Protein AF-A0A9P3PGM2-F1 (afdb_monomer)

pLDDT: mean 72.35, std 16.25, range [32.88, 96.12]

Mean predicted aligned error: 12.14 Å

Solvent-accessible surface area (backbone atoms only — not comparable to full-atom values): 9661 Å² total; per-residue (Å²): 102,61,72,79,80,74,36,44,51,80,54,72,91,72,54,55,79,85,73,51,61,44,44,87,45,57,44,96,51,100,52,88,95,37,58,60,69,68,78,51,103,48,99,81,37,55,33,68,59,51,50,53,47,50,56,52,45,49,72,77,42,71,88,60,56,55,54,59,58,42,101,83,73,41,72,54,28,49,65,54,52,53,61,58,44,55,75,80,40,58,90,85,57,46,74,66,51,52,53,38,50,54,50,40,53,38,45,74,71,65,49,54,69,70,58,50,32,60,74,65,52,41,91,55,78,72,61,50,68,55,35,61,78,39,61,69,51,44,48,49,66,73,60,59,73,68,77,78,68,74,85,81,82,79,132

Nearest PDB structures (foldseek):
  6fal-assembly1_B  TM=3.314E-01  e=1.742E+00  Escherichia coli
  6fal-assembly1_A  TM=3.267E-01  e=5.595E+00  Escherichia coli

Organism: Lyophyllum shimeji (NCBI:txid47721)

Foldseek 3Di:
DDPQQQFAAPDPVPGDPVSADFPVLADADDDPSHPHQDQDPDPVRCVVVLVVLQVVCCVVPVPDGGSAADPVRDRGGLCNVLVVVVVPDPPVDHVVNVLLVQLCVCLVVVNAQVRSCVVSVPPDSPSVVSNVVPVVSVCCRVPVVPPPDDPPDDD

Sequence (155 aa):
MRLGELTWPDNPALQDDSKTTKVRSVVVSEGRNRIIVRAMDHPSNPYPHFVSYLTSRNKHFPLSRELWLTSRGRVPTRSFFIRRLRRFFDVSIAGQSMRAGGATFLAEAGAPPPLIQASGRWASETFHIYIRKHPVLMQALLFGGDADQEPHYHH

InterPro domains:
  IPR011010 DNA breaking-rejoining enzyme, catalytic core [SSF56349] (17-134)
  IPR013762 Integrase-like, catalytic domain superfamily [G3DSA:1.10.443.10] (2-134)

Structure (mmCIF, N/CA/C/O backbone):
data_AF-A0A9P3PGM2-F1
#
_entry.id   AF-A0A9P3PGM2-F1
#
loop_
_atom_site.group_PDB
_atom_site.id
_atom_site.type_symbol
_atom_site.label_atom_id
_atom_site.label_alt_id
_atom_site.label_comp_id
_atom_site.label_asym_id
_atom_site.label_entity_id
_atom_site.label_seq_id
_atom_site.pdbx_PDB_ins_code
_atom_site.Cartn_x
_atom_site.Cartn_y
_atom_site.Cartn_z
_atom_site.occupancy
_atom_site.B_iso_or_equiv
_atom_site.auth_seq_id
_atom_site.auth_comp_id
_atom_site.auth_asym_id
_atom_site.auth_atom_id
_atom_site.pdbx_PDB_model_num
ATOM 1 N N . MET A 1 1 ? 2.882 9.888 -9.673 1.00 35.38 1 MET A N 1
ATOM 2 C CA . MET A 1 1 ? 2.119 10.028 -8.415 1.00 35.38 1 MET A CA 1
ATOM 3 C C . MET A 1 1 ? 2.977 9.523 -7.260 1.00 35.38 1 MET A C 1
ATOM 5 O O . MET A 1 1 ? 3.501 8.414 -7.345 1.00 35.38 1 MET A O 1
ATOM 9 N N . ARG A 1 2 ? 3.248 10.359 -6.253 1.00 32.88 2 ARG A N 1
ATOM 10 C CA . ARG A 1 2 ? 4.277 10.107 -5.223 1.00 32.88 2 ARG A CA 1
ATOM 11 C C . ARG A 1 2 ? 3.655 9.380 -4.028 1.00 32.88 2 ARG A C 1
ATOM 13 O O . ARG A 1 2 ? 2.533 9.666 -3.647 1.00 32.88 2 ARG A O 1
ATOM 20 N N . LEU A 1 3 ? 4.383 8.456 -3.394 1.00 38.16 3 LEU A N 1
ATOM 21 C CA . LEU A 1 3 ? 3.893 7.714 -2.216 1.00 38.16 3 LEU A CA 1
ATOM 22 C C . LEU A 1 3 ? 3.435 8.627 -1.055 1.00 38.16 3 LEU A C 1
ATOM 24 O O . LEU A 1 3 ? 2.607 8.219 -0.252 1.00 38.16 3 LEU A O 1
ATOM 28 N N . GLY A 1 4 ? 3.933 9.868 -0.999 1.00 37.81 4 GLY A N 1
ATOM 29 C CA . GLY A 1 4 ? 3.485 10.876 -0.035 1.00 37.81 4 GLY A CA 1
ATOM 30 C C . GLY A 1 4 ? 2.041 11.358 -0.228 1.00 37.81 4 GLY A C 1
ATOM 31 O O . GLY A 1 4 ? 1.484 11.916 0.705 1.00 37.81 4 GLY A O 1
ATOM 32 N N . GLU A 1 5 ? 1.423 11.114 -1.387 1.00 42.69 5 GLU A N 1
ATOM 33 C CA . GLU A 1 5 ? 0.054 11.559 -1.702 1.00 42.69 5 GLU A CA 1
ATOM 34 C C . GLU A 1 5 ? -1.023 10.548 -1.268 1.00 42.69 5 GLU A C 1
ATOM 36 O O . GLU A 1 5 ? -2.207 10.862 -1.328 1.00 42.69 5 GLU A O 1
ATOM 41 N N . LEU A 1 6 ? -0.634 9.348 -0.807 1.00 48.19 6 LEU A N 1
ATOM 42 C CA . LEU A 1 6 ? -1.567 8.289 -0.379 1.00 48.19 6 LEU A CA 1
ATOM 43 C C . LEU A 1 6 ? -1.363 7.815 1.070 1.00 48.19 6 LEU A C 1
ATOM 45 O O . LEU A 1 6 ? -2.107 6.965 1.555 1.00 48.19 6 LEU A O 1
ATOM 49 N N . THR A 1 7 ? -0.342 8.325 1.761 1.00 60.62 7 THR A N 1
ATOM 50 C CA . THR A 1 7 ? -0.085 8.016 3.173 1.00 60.62 7 THR A CA 1
ATOM 51 C C . THR A 1 7 ? -0.672 9.098 4.060 1.00 60.62 7 THR A C 1
ATOM 53 O O . THR A 1 7 ? -0.419 10.276 3.816 1.00 60.62 7 THR A O 1
ATOM 56 N N . TRP A 1 8 ? -1.390 8.697 5.111 1.00 74.75 8 TRP A N 1
ATOM 57 C CA . TRP A 1 8 ? -1.925 9.609 6.122 1.00 74.75 8 TRP A CA 1
ATOM 58 C C . TRP A 1 8 ? -0.811 10.552 6.618 1.00 74.75 8 TRP A C 1
ATOM 60 O O . TRP A 1 8 ? 0.230 10.054 7.077 1.00 74.75 8 TRP A O 1
ATOM 70 N N . PRO A 1 9 ? -0.954 11.882 6.464 1.00 79.38 9 PRO A N 1
ATOM 71 C CA . PRO A 1 9 ? 0.095 12.822 6.839 1.00 79.38 9 PRO A CA 1
ATOM 72 C C . PRO A 1 9 ? 0.444 12.719 8.322 1.00 79.38 9 PRO A C 1
ATOM 74 O O . PRO A 1 9 ? -0.433 12.527 9.162 1.00 79.38 9 PRO A O 1
ATOM 77 N N . ASP A 1 10 ? 1.726 12.875 8.659 1.00 82.00 10 ASP A N 1
ATOM 78 C CA . ASP A 1 10 ? 2.149 12.902 10.065 1.00 82.00 10 ASP A CA 1
ATOM 79 C C . ASP A 1 10 ? 1.632 14.158 10.788 1.00 82.00 10 ASP A C 1
ATOM 81 O O . ASP A 1 10 ? 1.336 14.093 11.977 1.00 82.00 10 ASP A O 1
ATOM 85 N N . ASN A 1 11 ? 1.474 15.277 10.067 1.00 82.62 11 ASN A N 1
ATOM 86 C CA . ASN A 1 11 ? 0.861 16.498 10.587 1.00 82.62 11 ASN A CA 1
ATOM 87 C C . ASN A 1 11 ? -0.679 16.374 10.579 1.00 82.62 11 ASN A C 1
ATOM 89 O O . ASN A 1 11 ? -1.254 16.301 9.487 1.00 82.62 11 ASN A O 1
ATOM 93 N N . PRO A 1 12 ? -1.356 16.412 11.746 1.00 81.81 12 PRO A N 1
ATOM 94 C CA . PRO A 1 12 ? -2.814 16.325 11.830 1.00 81.81 12 PRO A CA 1
ATOM 95 C C . PRO A 1 12 ? -3.565 17.410 11.054 1.00 81.81 12 PRO A C 1
ATOM 97 O O . PRO A 1 12 ? -4.641 17.137 10.539 1.00 81.81 12 PRO A O 1
ATOM 100 N N . ALA A 1 13 ? -2.992 18.606 10.893 1.00 82.25 13 ALA A N 1
ATOM 101 C CA . ALA A 1 13 ? -3.638 19.705 10.168 1.00 82.25 13 ALA A CA 1
ATOM 102 C C . ALA A 1 13 ? -3.808 19.436 8.659 1.00 82.25 13 ALA A C 1
ATOM 104 O O . ALA A 1 13 ? -4.583 20.113 7.993 1.00 82.25 13 ALA A O 1
ATOM 105 N N . LEU A 1 14 ? -3.075 18.461 8.111 1.00 81.00 14 LEU A N 1
ATOM 106 C CA . LEU A 1 14 ? -3.128 18.081 6.695 1.00 81.00 14 LEU A CA 1
ATOM 107 C C . LEU A 1 14 ? -3.964 16.813 6.454 1.00 81.00 14 LEU A C 1
ATOM 109 O O . LEU A 1 14 ? -4.051 16.339 5.319 1.00 81.00 14 LEU A O 1
ATOM 113 N N . GLN A 1 15 ? -4.515 16.226 7.517 1.00 83.62 15 GLN A N 1
ATOM 114 C CA . GLN A 1 15 ? -5.263 14.977 7.463 1.00 83.62 15 GLN A CA 1
ATOM 115 C C . GLN A 1 15 ? -6.688 15.215 6.965 1.00 83.62 15 GLN A C 1
ATOM 117 O O . GLN A 1 15 ? -7.368 16.142 7.393 1.00 83.62 15 GLN A O 1
ATOM 122 N N . ASP A 1 16 ? -7.133 14.356 6.053 1.00 81.12 16 ASP A N 1
ATOM 123 C CA . ASP A 1 16 ? -8.443 14.452 5.419 1.00 81.12 16 ASP A CA 1
ATOM 124 C C . ASP A 1 16 ? -8.987 13.045 5.163 1.00 81.12 16 ASP A C 1
ATOM 126 O O . ASP A 1 16 ? -8.491 12.316 4.296 1.00 81.12 16 ASP A O 1
ATOM 130 N N . ASP A 1 17 ? -10.016 12.663 5.922 1.00 78.75 17 ASP A N 1
ATOM 131 C CA . ASP A 1 17 ? -10.626 11.332 5.879 1.00 78.75 17 ASP A CA 1
ATOM 132 C C . ASP A 1 17 ? -11.164 10.968 4.491 1.00 78.75 17 ASP A C 1
ATOM 134 O O . ASP A 1 17 ? -11.242 9.777 4.161 1.00 78.75 17 ASP A O 1
ATOM 138 N N . SER A 1 18 ? -11.508 11.956 3.656 1.00 75.69 18 SER A N 1
ATOM 139 C CA . SER A 1 18 ? -11.965 11.729 2.281 1.00 75.69 18 SER A CA 1
ATOM 140 C C . SER A 1 18 ? -10.870 11.129 1.393 1.00 75.69 18 SER A C 1
ATOM 142 O O . SER A 1 18 ? -11.170 10.398 0.449 1.00 75.69 18 SER A O 1
ATOM 144 N N . LYS A 1 19 ? -9.597 11.351 1.745 1.00 74.25 19 LYS A N 1
ATOM 145 C CA . LYS A 1 19 ? -8.421 10.850 1.019 1.00 74.25 19 LYS A CA 1
ATOM 146 C C . LYS A 1 19 ? -8.005 9.442 1.442 1.00 74.25 19 LYS A C 1
ATOM 148 O O . LYS A 1 19 ? -7.105 8.857 0.841 1.00 74.25 19 LYS A O 1
ATOM 153 N N . THR A 1 20 ? -8.644 8.866 2.462 1.00 81.19 20 THR A N 1
ATOM 154 C CA . THR A 1 20 ? -8.373 7.479 2.864 1.00 81.19 20 THR A CA 1
ATOM 155 C C . THR A 1 20 ? -9.059 6.488 1.933 1.00 81.19 20 THR A C 1
ATOM 157 O O . THR A 1 20 ? -10.202 6.664 1.508 1.00 81.19 20 THR A O 1
ATOM 160 N N . THR A 1 21 ? -8.381 5.377 1.654 1.00 81.19 21 THR A N 1
ATOM 161 C CA . THR A 1 21 ? -9.026 4.260 0.963 1.00 81.19 21 THR A CA 1
ATOM 162 C C . THR A 1 21 ? -10.043 3.604 1.887 1.00 81.19 21 THR A C 1
ATOM 164 O O . THR A 1 21 ? -9.727 3.282 3.033 1.00 81.19 21 THR A O 1
ATOM 167 N N . LYS A 1 22 ? -11.266 3.394 1.397 1.00 84.81 22 LYS A N 1
ATOM 168 C CA . LYS A 1 22 ? -12.361 2.840 2.197 1.00 84.81 22 LYS A CA 1
ATOM 169 C C . LYS A 1 22 ? -12.476 1.332 1.992 1.00 84.81 22 LYS A C 1
ATOM 171 O O . LYS A 1 22 ? -12.354 0.856 0.872 1.00 84.81 22 LYS A O 1
ATOM 176 N N . VAL A 1 23 ? -12.777 0.573 3.044 1.00 84.19 23 VAL A N 1
ATOM 177 C CA . VAL A 1 23 ? -12.901 -0.895 2.961 1.00 84.19 23 VAL A CA 1
ATOM 178 C C . VAL A 1 23 ? -13.947 -1.337 1.936 1.00 84.19 23 VAL A C 1
ATOM 180 O O . VAL A 1 23 ? -13.732 -2.308 1.225 1.00 84.19 23 VAL A O 1
ATOM 183 N N . ARG A 1 24 ? -15.028 -0.566 1.768 1.00 81.69 24 ARG A N 1
ATOM 184 C CA . ARG A 1 24 ? -16.077 -0.841 0.773 1.00 81.69 24 ARG A CA 1
ATOM 185 C C . ARG A 1 24 ? -15.597 -0.820 -0.684 1.00 81.69 24 ARG A C 1
ATOM 187 O O . ARG A 1 24 ? -16.307 -1.310 -1.550 1.00 81.69 24 ARG A O 1
ATOM 194 N N . SER A 1 25 ? -14.439 -0.218 -0.978 1.00 74.31 25 SER A N 1
ATOM 195 C CA . SER A 1 25 ? -13.858 -0.243 -2.328 1.00 74.31 25 SER A CA 1
ATOM 196 C C . SER A 1 25 ? -13.031 -1.502 -2.591 1.00 74.31 25 SER A C 1
ATOM 198 O O . SER A 1 25 ? -12.502 -1.670 -3.691 1.00 74.31 25 SER A O 1
ATOM 200 N N . VAL A 1 26 ? -12.865 -2.368 -1.588 1.00 72.25 26 VAL A N 1
ATOM 201 C CA . VAL A 1 26 ? -12.210 -3.659 -1.754 1.00 72.25 26 VAL A CA 1
ATOM 202 C C . VAL A 1 26 ? -13.230 -4.639 -2.302 1.00 72.25 26 VAL A C 1
ATOM 204 O O . VAL A 1 26 ? -14.199 -4.993 -1.639 1.00 72.25 26 VAL A O 1
ATOM 207 N N . VAL A 1 27 ? -12.980 -5.081 -3.526 1.00 65.50 27 VAL A N 1
ATOM 208 C CA . VAL A 1 27 ? -13.661 -6.221 -4.124 1.00 65.50 27 VAL A CA 1
ATOM 209 C C . VAL A 1 27 ? -12.566 -7.167 -4.557 1.00 65.50 27 VAL A C 1
ATOM 211 O O . VAL A 1 27 ? -11.661 -6.777 -5.290 1.00 65.50 27 VAL A O 1
ATOM 214 N N . VAL A 1 28 ? -12.643 -8.406 -4.094 1.00 61.94 28 VAL A N 1
ATOM 215 C CA . VAL A 1 28 ? -11.741 -9.463 -4.535 1.00 61.94 28 VAL A CA 1
ATOM 216 C C . VAL A 1 28 ? -12.235 -9.943 -5.905 1.00 61.94 28 VAL A C 1
ATOM 218 O O . VAL A 1 28 ? -13.051 -10.851 -5.991 1.00 61.94 28 VAL A O 1
ATOM 221 N N . SER A 1 29 ? -11.858 -9.224 -6.968 1.00 58.03 29 SER A N 1
ATOM 222 C CA . SER A 1 29 ? -12.214 -9.489 -8.375 1.00 58.03 29 SER A CA 1
ATOM 223 C C . SER A 1 29 ? -11.364 -8.612 -9.319 1.00 58.03 29 SER A C 1
ATOM 225 O O . SER A 1 29 ? -10.769 -7.629 -8.878 1.00 58.03 29 SER A O 1
ATOM 227 N N . GLU A 1 30 ? -11.310 -8.930 -10.614 1.00 47.81 30 GLU A N 1
ATOM 228 C CA . GLU A 1 30 ? -10.417 -8.343 -11.631 1.00 47.81 30 GLU A CA 1
ATOM 229 C C . GLU A 1 30 ? -10.898 -6.996 -12.252 1.00 47.81 30 GLU A C 1
ATOM 231 O O . GLU A 1 30 ? -11.009 -6.881 -13.468 1.00 47.81 30 GLU A O 1
ATOM 236 N N . GLY A 1 31 ? -11.200 -5.939 -11.471 1.00 33.88 31 GLY A N 1
ATOM 237 C CA . GLY A 1 31 ? -11.802 -4.690 -12.016 1.00 33.88 31 GLY A CA 1
ATOM 238 C C . GLY A 1 31 ? -11.226 -3.329 -11.560 1.00 33.88 31 GLY A C 1
ATOM 239 O O . GLY A 1 31 ? -10.717 -3.187 -10.451 1.00 33.88 31 GLY A O 1
ATOM 240 N N . ARG A 1 32 ? -11.346 -2.284 -12.405 1.00 39.41 32 ARG A N 1
ATOM 241 C CA . ARG A 1 32 ? -10.825 -0.906 -12.178 1.00 39.41 32 ARG A CA 1
ATOM 242 C C . ARG A 1 32 ? -11.516 -0.143 -11.025 1.00 39.41 32 ARG A C 1
ATOM 244 O O . ARG A 1 32 ? -12.659 -0.411 -10.675 1.00 39.41 32 ARG A O 1
ATOM 251 N N . ASN A 1 33 ? -10.790 0.825 -10.440 1.00 43.53 33 ASN A N 1
ATOM 252 C CA . ASN A 1 33 ? -11.109 1.594 -9.211 1.00 43.53 33 ASN A CA 1
ATOM 253 C C . ASN A 1 33 ? -11.294 0.774 -7.923 1.00 43.53 33 ASN A C 1
ATOM 255 O O . ASN A 1 33 ? -11.691 1.305 -6.885 1.00 43.53 33 ASN A O 1
ATOM 259 N N . ARG A 1 34 ? -10.933 -0.506 -7.968 1.00 55.28 34 ARG A N 1
ATOM 260 C CA . ARG A 1 34 ? -10.936 -1.428 -6.837 1.00 55.28 34 ARG A CA 1
ATOM 261 C C . ARG A 1 34 ? -9.499 -1.791 -6.487 1.00 55.28 34 ARG A C 1
ATOM 263 O O . ARG A 1 34 ? -8.601 -1.708 -7.328 1.00 55.28 34 ARG A O 1
ATOM 270 N N . ILE A 1 35 ? -9.264 -2.160 -5.232 1.00 58.44 35 ILE A N 1
ATOM 271 C CA . ILE A 1 35 ? -8.000 -2.807 -4.874 1.00 58.44 35 ILE A CA 1
ATOM 272 C C . ILE A 1 35 ? -8.091 -4.243 -5.371 1.00 58.44 35 ILE A C 1
ATOM 274 O O . ILE A 1 35 ? -8.820 -5.046 -4.797 1.00 58.44 35 ILE A O 1
ATOM 278 N N . ILE A 1 36 ? -7.362 -4.532 -6.445 1.00 61.38 36 ILE A N 1
ATOM 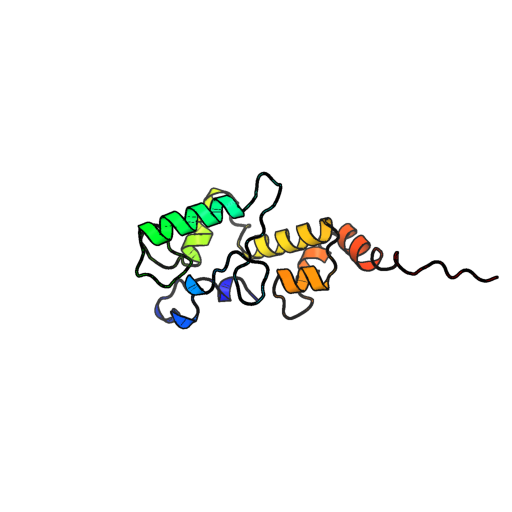279 C CA . ILE A 1 36 ? -7.194 -5.883 -6.968 1.00 61.38 36 ILE A CA 1
ATOM 280 C C . ILE A 1 36 ? -5.945 -6.464 -6.304 1.00 61.38 36 ILE A C 1
ATOM 282 O O . ILE A 1 36 ? -4.843 -5.953 -6.504 1.00 61.38 36 ILE A O 1
ATOM 286 N N . VAL A 1 37 ? -6.109 -7.523 -5.513 1.00 64.19 37 VAL A N 1
ATOM 287 C CA . VAL A 1 37 ? -4.990 -8.346 -5.040 1.00 64.19 37 VAL A CA 1
ATOM 288 C C . VAL A 1 37 ? -5.020 -9.634 -5.843 1.00 64.19 37 VAL A C 1
ATOM 290 O O . VAL A 1 37 ? -5.894 -10.472 -5.636 1.00 64.19 37 VAL A O 1
ATOM 293 N N . ARG A 1 38 ? -4.096 -9.760 -6.798 1.00 64.06 38 ARG A N 1
ATOM 294 C CA . ARG A 1 38 ? -3.973 -10.959 -7.627 1.00 64.06 38 ARG A CA 1
ATOM 295 C C . ARG A 1 38 ? -3.367 -12.085 -6.791 1.00 64.06 38 ARG A C 1
ATOM 297 O O . ARG A 1 38 ? -2.335 -11.885 -6.151 1.00 64.06 38 ARG A O 1
ATOM 304 N N . ALA A 1 39 ? -4.008 -13.250 -6.804 1.00 66.44 39 ALA A N 1
ATOM 305 C CA . ALA A 1 39 ? -3.399 -14.466 -6.286 1.00 66.44 39 ALA A CA 1
ATOM 306 C C . ALA A 1 39 ? -2.258 -14.878 -7.223 1.00 66.44 39 ALA A C 1
ATOM 308 O O . ALA A 1 39 ? -2.440 -14.925 -8.437 1.00 66.44 39 ALA A O 1
ATOM 309 N N . MET A 1 40 ? -1.080 -15.118 -6.658 1.00 68.81 40 MET A N 1
ATOM 310 C CA . MET A 1 40 ? 0.099 -15.551 -7.407 1.00 68.81 40 MET A CA 1
ATOM 311 C C . MET A 1 40 ? 0.520 -16.937 -6.937 1.00 68.81 40 MET A C 1
ATOM 313 O O . MET A 1 40 ? 0.477 -17.209 -5.736 1.00 68.81 40 MET A O 1
ATOM 317 N N . ASP A 1 41 ? 0.971 -17.777 -7.862 1.00 72.00 41 ASP A N 1
ATOM 318 C CA . ASP A 1 41 ? 1.621 -19.045 -7.531 1.00 72.00 41 ASP A CA 1
ATOM 319 C C . ASP A 1 41 ? 3.099 -18.792 -7.189 1.00 72.00 41 ASP A C 1
ATOM 321 O O . ASP A 1 41 ? 4.015 -19.055 -7.962 1.00 72.00 41 ASP A O 1
ATOM 325 N N . HIS A 1 42 ? 3.321 -18.098 -6.069 1.00 74.00 42 HIS A N 1
ATOM 326 C CA . HIS A 1 42 ? 4.646 -17.696 -5.604 1.00 74.00 42 HIS A CA 1
ATOM 327 C C . HIS A 1 42 ? 4.670 -17.622 -4.066 1.00 74.00 42 HIS A C 1
ATOM 329 O O . HIS A 1 42 ? 3.676 -17.194 -3.472 1.00 74.00 42 HIS A O 1
ATOM 335 N N . PRO A 1 43 ? 5.793 -17.939 -3.386 1.00 69.00 43 PRO A N 1
ATOM 336 C CA . PRO A 1 43 ? 5.890 -17.874 -1.921 1.00 69.00 43 PRO A CA 1
ATOM 337 C C . PRO A 1 43 ? 5.552 -16.503 -1.314 1.00 69.00 43 PRO A C 1
ATOM 339 O O . PRO A 1 43 ? 5.138 -16.413 -0.163 1.00 69.00 43 PRO A O 1
ATOM 342 N N . SER A 1 44 ? 5.697 -15.426 -2.090 1.00 70.94 44 SER A N 1
ATOM 343 C CA . SER A 1 44 ? 5.313 -14.062 -1.696 1.00 70.94 44 SER A CA 1
ATOM 344 C C . SER A 1 44 ? 3.887 -13.670 -2.111 1.00 70.94 44 SER A C 1
ATOM 346 O O . SER A 1 44 ? 3.601 -12.481 -2.266 1.00 70.94 44 SER A O 1
ATOM 348 N N . ASN A 1 45 ? 2.984 -14.641 -2.300 1.00 75.56 45 ASN A N 1
ATOM 349 C CA . ASN A 1 45 ? 1.590 -14.392 -2.661 1.00 75.56 45 ASN A CA 1
ATOM 350 C C . ASN A 1 45 ? 0.923 -13.431 -1.650 1.00 75.56 45 ASN A C 1
ATOM 352 O O . ASN A 1 45 ? 0.720 -13.790 -0.487 1.00 75.56 45 ASN A O 1
ATOM 356 N N . PRO A 1 46 ? 0.538 -12.208 -2.061 1.00 79.44 46 PRO A N 1
ATOM 357 C CA . PRO A 1 46 ? -0.033 -11.216 -1.155 1.00 79.44 46 PRO A CA 1
ATOM 358 C C . PRO A 1 46 ? -1.477 -11.544 -0.769 1.00 79.44 46 PRO A C 1
ATOM 360 O O . PRO A 1 46 ? -1.984 -11.003 0.214 1.00 79.44 46 PRO A O 1
ATOM 363 N N . TYR A 1 47 ? -2.146 -12.417 -1.527 1.00 81.88 47 TYR A N 1
ATOM 364 C CA . TYR A 1 47 ? -3.550 -12.762 -1.342 1.00 81.88 47 TYR A CA 1
ATOM 365 C C . TYR A 1 47 ? -3.871 -13.331 0.052 1.00 81.88 47 TYR A C 1
ATOM 367 O O . TYR A 1 47 ? -4.670 -12.707 0.755 1.00 81.88 47 TYR A O 1
ATOM 375 N N . PRO A 1 48 ? -3.247 -14.433 0.524 1.00 84.56 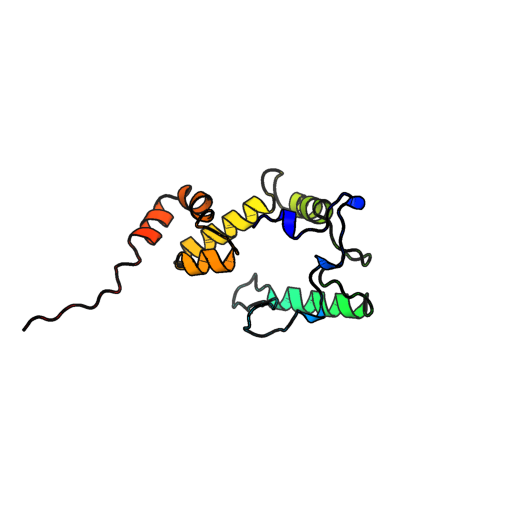48 PRO A N 1
ATOM 376 C CA . PRO A 1 48 ? -3.539 -14.985 1.850 1.00 84.56 48 PRO A CA 1
ATOM 377 C C . PRO A 1 48 ? -3.257 -13.986 2.981 1.00 84.56 48 PRO A C 1
ATOM 379 O O . PRO A 1 48 ? -4.030 -13.886 3.936 1.00 84.56 48 PRO A O 1
ATOM 382 N N . HIS A 1 49 ? -2.194 -13.187 2.856 1.00 87.19 49 HIS A N 1
ATOM 383 C CA . HIS A 1 49 ? -1.866 -12.149 3.833 1.00 87.19 49 HIS A CA 1
ATOM 384 C C . HIS A 1 49 ? -2.916 -11.035 3.867 1.00 87.19 49 HIS A C 1
ATOM 386 O O . HIS A 1 49 ? -3.305 -10.584 4.946 1.00 87.19 49 HIS A O 1
ATOM 392 N N . PHE A 1 50 ? -3.407 -10.608 2.703 1.00 87.31 50 PHE A N 1
ATOM 393 C CA . PHE A 1 50 ? -4.436 -9.581 2.608 1.00 87.31 50 PHE A CA 1
ATOM 394 C C . PHE A 1 50 ? -5.793 -10.070 3.127 1.00 87.31 50 PHE A C 1
ATOM 396 O O . PHE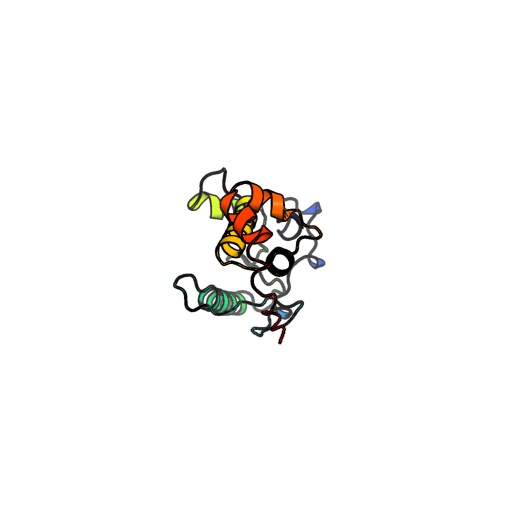 A 1 50 ? -6.462 -9.342 3.859 1.00 87.31 50 PHE A O 1
ATOM 403 N N . VAL A 1 51 ? -6.177 -11.315 2.828 1.00 88.00 51 VAL A N 1
ATOM 404 C CA . VAL A 1 51 ? -7.402 -11.929 3.366 1.00 88.00 51 VAL A CA 1
ATOM 405 C C . VAL A 1 51 ? -7.329 -12.037 4.890 1.00 88.00 51 VAL A C 1
ATOM 407 O O . VAL A 1 51 ? -8.246 -11.592 5.578 1.00 88.00 51 VAL A O 1
ATOM 410 N N . SER A 1 52 ? -6.217 -12.539 5.436 1.00 90.50 52 SER A N 1
ATOM 411 C CA . SER A 1 52 ? -6.000 -12.610 6.889 1.00 90.50 52 SER A CA 1
ATOM 412 C C . SER A 1 52 ? -6.084 -11.229 7.549 1.00 90.50 52 SER A C 1
ATOM 414 O O . SER A 1 52 ? -6.748 -11.051 8.577 1.00 90.50 52 SER A O 1
ATOM 416 N N . TYR A 1 53 ? -5.490 -10.217 6.909 1.00 92.44 53 TYR A N 1
ATOM 417 C CA . TYR A 1 53 ? -5.597 -8.832 7.345 1.00 92.44 53 TYR A CA 1
ATOM 418 C C . TYR A 1 53 ? -7.049 -8.341 7.382 1.00 92.44 53 TYR A C 1
ATOM 420 O O . TYR A 1 53 ? -7.470 -7.798 8.402 1.00 92.44 53 TYR A O 1
ATOM 428 N N . LEU A 1 54 ? -7.827 -8.545 6.313 1.00 90.94 54 LEU A N 1
ATOM 429 C CA . LEU A 1 54 ? -9.230 -8.123 6.249 1.00 90.94 54 LEU A CA 1
ATOM 430 C C . LEU A 1 54 ? -10.084 -8.800 7.322 1.00 90.94 54 LEU A C 1
ATOM 432 O O . LEU A 1 54 ? -10.861 -8.121 7.994 1.00 90.94 54 LEU A O 1
ATOM 436 N N . THR A 1 55 ? -9.909 -10.106 7.525 1.00 92.31 55 THR A N 1
ATOM 437 C CA . THR A 1 55 ? -10.616 -10.861 8.568 1.00 92.31 55 THR A CA 1
ATOM 438 C C . THR A 1 55 ? -10.308 -10.298 9.953 1.00 92.31 55 THR A C 1
ATOM 440 O O . THR A 1 55 ? -11.221 -9.995 10.722 1.00 92.31 55 THR A O 1
ATOM 443 N N . SER A 1 56 ? -9.027 -10.079 10.261 1.00 95.06 56 SER A N 1
ATOM 444 C CA . SER A 1 56 ? -8.610 -9.490 11.536 1.00 95.06 56 SER A CA 1
ATOM 445 C C . SER A 1 56 ? -9.131 -8.060 11.705 1.00 95.06 56 SER A C 1
ATOM 447 O O . SER A 1 56 ? -9.690 -7.721 12.748 1.00 95.06 56 SER A O 1
ATOM 449 N N . ARG A 1 57 ? -9.019 -7.224 10.668 1.00 93.81 57 ARG A N 1
ATOM 450 C CA . ARG A 1 57 ? -9.502 -5.839 10.663 1.00 93.81 57 ARG A CA 1
ATOM 451 C C . ARG A 1 57 ? -11.000 -5.774 10.945 1.00 93.81 57 ARG A C 1
ATOM 453 O O . ARG A 1 57 ? -11.405 -5.019 11.820 1.00 93.81 57 ARG A O 1
ATOM 460 N N . ASN A 1 58 ? -11.809 -6.550 10.228 1.00 93.38 58 ASN A N 1
ATOM 461 C CA . ASN A 1 58 ? -13.266 -6.517 10.365 1.00 93.38 58 ASN A CA 1
ATOM 462 C C . ASN A 1 58 ? -13.721 -7.039 11.732 1.00 93.38 58 ASN A C 1
ATOM 464 O O . ASN A 1 58 ? -14.686 -6.519 12.282 1.00 93.38 58 ASN A O 1
ATOM 468 N N . LYS A 1 59 ? -12.995 -8.009 12.307 1.00 95.25 59 LYS A N 1
ATOM 469 C CA . LYS A 1 59 ? -13.245 -8.501 13.666 1.00 95.25 59 LYS A CA 1
ATOM 470 C C . LYS A 1 59 ? -12.993 -7.430 14.735 1.00 95.25 59 LYS A C 1
ATOM 472 O O . LYS A 1 59 ? -13.794 -7.299 15.651 1.00 95.25 59 LYS A O 1
ATOM 477 N N . HIS A 1 60 ? -11.889 -6.686 14.639 1.00 96.12 60 HIS A N 1
ATOM 478 C CA . HIS A 1 60 ? -11.490 -5.722 15.677 1.00 96.12 60 HIS A CA 1
ATOM 479 C C . HIS A 1 60 ? -12.072 -4.316 15.474 1.00 96.12 60 HIS A C 1
ATOM 481 O O . HIS A 1 60 ? -12.283 -3.594 16.444 1.00 96.12 60 HIS A O 1
ATOM 487 N N . PHE A 1 61 ? -12.330 -3.917 14.227 1.00 95.12 61 PHE A N 1
ATOM 488 C CA . PHE A 1 61 ? -12.763 -2.567 13.855 1.00 95.12 61 PHE A CA 1
ATOM 489 C C . PHE A 1 61 ? -13.975 -2.597 12.905 1.00 95.12 61 PHE A C 1
ATOM 491 O O . PHE A 1 61 ? -13.902 -2.057 11.797 1.00 95.12 61 PHE A O 1
ATOM 498 N N . PRO A 1 62 ? -15.103 -3.214 13.310 1.00 92.81 62 PRO A N 1
ATOM 499 C CA . PRO A 1 62 ? -16.258 -3.418 12.430 1.00 92.81 62 PRO A CA 1
ATOM 500 C C . PRO A 1 62 ? -16.908 -2.110 11.955 1.00 92.81 62 PRO A C 1
ATOM 502 O O . PRO A 1 62 ? -17.468 -2.061 10.865 1.00 92.81 62 PRO A O 1
ATOM 505 N N . LEU A 1 63 ? -16.811 -1.037 12.748 1.00 92.94 63 LEU A N 1
ATOM 506 C CA . LEU A 1 63 ? -17.417 0.265 12.441 1.00 92.94 63 LEU A CA 1
ATOM 507 C C . LEU A 1 63 ? -16.487 1.210 11.660 1.00 92.94 63 LEU A C 1
ATOM 509 O O . LEU A 1 63 ? -16.931 2.247 11.165 1.00 92.94 63 LEU A O 1
ATOM 513 N N . SER A 1 64 ? -15.201 0.876 11.535 1.00 91.75 64 SER A N 1
ATOM 514 C CA . SER A 1 64 ? -14.229 1.724 10.843 1.00 91.75 64 SER A CA 1
ATOM 515 C C . SER A 1 64 ? -14.368 1.594 9.328 1.00 91.75 64 SER A C 1
ATOM 517 O O . SER A 1 64 ? -14.451 0.493 8.773 1.00 91.75 64 SER A O 1
ATOM 519 N N . ARG A 1 65 ? -14.332 2.727 8.622 1.00 90.44 65 ARG A N 1
ATOM 520 C CA . ARG A 1 65 ? -14.513 2.774 7.161 1.00 90.44 65 ARG A CA 1
ATOM 521 C C . ARG A 1 65 ? -13.187 2.650 6.416 1.00 90.44 65 ARG A C 1
ATOM 523 O O . ARG A 1 65 ? -13.175 2.275 5.247 1.00 90.44 65 ARG A O 1
ATOM 530 N N . GLU A 1 66 ? -12.080 2.946 7.079 1.00 90.25 66 GLU A N 1
ATOM 531 C CA . GLU A 1 66 ? -10.730 3.077 6.538 1.00 90.25 66 GLU A CA 1
ATOM 532 C C . GLU A 1 66 ? -10.126 1.694 6.329 1.00 90.25 66 GLU A C 1
ATOM 534 O O . GLU A 1 66 ? -10.034 0.905 7.268 1.00 90.25 66 GLU A O 1
ATOM 539 N N . LEU A 1 67 ? -9.708 1.370 5.107 1.00 88.62 67 LEU A N 1
ATOM 540 C CA . LEU A 1 67 ? -9.168 0.050 4.795 1.00 88.62 67 LEU A CA 1
ATOM 541 C C . LEU A 1 67 ? -7.924 -0.262 5.626 1.00 88.62 67 LEU A C 1
ATOM 543 O O . LEU A 1 67 ? -7.836 -1.337 6.203 1.00 88.62 67 LEU A O 1
ATOM 547 N N . TRP A 1 68 ? -6.978 0.671 5.682 1.00 89.94 68 TRP A N 1
ATOM 548 C CA . TRP A 1 68 ? -5.715 0.464 6.372 1.00 89.94 68 TRP A CA 1
ATOM 549 C C . TRP A 1 68 ? -5.793 1.016 7.789 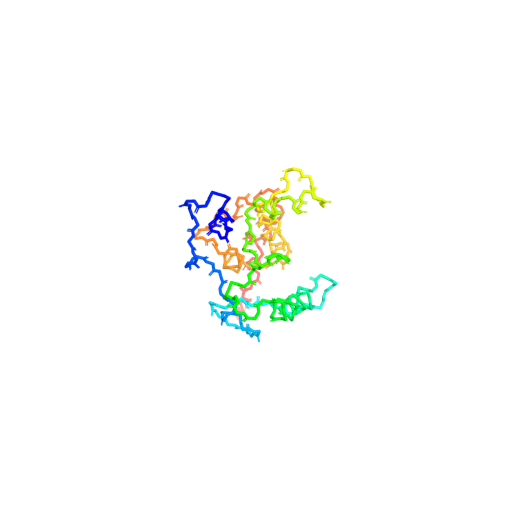1.00 89.94 68 TRP A C 1
ATOM 551 O O . TRP A 1 68 ? -5.889 2.222 7.998 1.00 89.94 68 TRP A O 1
ATOM 561 N N . LEU A 1 69 ? -5.716 0.111 8.754 1.00 92.31 69 LEU A N 1
ATOM 562 C CA . LEU A 1 69 ? -5.715 0.368 10.186 1.00 92.31 69 LEU A CA 1
ATOM 563 C C . LEU A 1 69 ? -4.518 -0.309 10.849 1.00 92.31 69 LEU A C 1
ATOM 565 O O . LEU A 1 69 ? -4.151 -1.440 10.524 1.00 92.31 69 LEU A O 1
ATOM 569 N N . THR A 1 70 ? -3.935 0.400 11.807 1.00 92.31 70 THR A N 1
ATOM 570 C CA . THR A 1 70 ? -2.987 -0.147 12.782 1.00 92.31 70 THR A CA 1
ATOM 571 C C . THR A 1 70 ? -3.709 -1.043 13.793 1.00 92.31 70 THR A C 1
ATOM 573 O O . THR A 1 70 ? -4.933 -1.008 13.905 1.00 92.31 70 THR A O 1
ATOM 576 N N . SER A 1 71 ? -2.958 -1.783 14.613 1.00 92.00 71 SER A N 1
ATOM 577 C CA . SER A 1 71 ? -3.524 -2.571 15.723 1.00 92.00 71 SER A CA 1
ATOM 578 C C . SER A 1 71 ? -4.271 -1.734 16.770 1.00 92.00 71 SER A C 1
ATOM 580 O O . SER A 1 71 ? -4.997 -2.286 17.586 1.00 92.00 71 SER A O 1
ATOM 582 N N . ARG A 1 72 ? -4.115 -0.404 16.743 1.00 92.81 72 ARG A N 1
ATOM 583 C CA . ARG A 1 72 ? -4.845 0.549 17.592 1.00 92.81 72 ARG A CA 1
ATOM 584 C C . ARG A 1 72 ? -6.049 1.190 16.889 1.00 92.81 72 ARG A C 1
ATOM 586 O O . ARG A 1 72 ? -6.589 2.163 17.400 1.00 92.81 72 ARG A O 1
ATOM 593 N N . GLY A 1 73 ? -6.417 0.735 15.691 1.00 92.06 73 GLY A N 1
ATOM 594 C CA . GLY A 1 73 ? -7.560 1.270 14.941 1.00 92.06 73 GLY A CA 1
ATOM 595 C C . GLY A 1 73 ? -7.326 2.647 14.320 1.00 92.06 73 GLY A C 1
ATOM 596 O O . GLY A 1 73 ? -8.273 3.320 13.935 1.00 92.06 73 GLY A O 1
ATOM 597 N N . ARG A 1 74 ? -6.069 3.097 14.224 1.00 91.19 74 ARG A N 1
ATOM 598 C CA . ARG A 1 74 ? -5.698 4.382 13.598 1.00 91.19 74 ARG A CA 1
ATOM 599 C C . ARG A 1 74 ? -5.207 4.164 12.175 1.00 91.19 74 ARG A C 1
ATOM 601 O O . ARG A 1 74 ? -4.518 3.170 11.935 1.00 91.19 74 ARG A O 1
ATOM 608 N N . VAL A 1 75 ? -5.476 5.111 11.276 1.00 91.06 75 VAL A N 1
ATOM 609 C CA . VAL A 1 75 ? -4.903 5.112 9.922 1.00 91.06 75 VAL A CA 1
ATOM 610 C C . VAL A 1 75 ? -3.374 5.230 10.021 1.00 91.06 75 VAL A C 1
ATOM 612 O O . VAL A 1 75 ? -2.874 6.105 10.735 1.00 91.06 75 VAL A O 1
ATOM 615 N N . PRO A 1 76 ? -2.603 4.339 9.374 1.00 90.06 76 PRO A N 1
ATOM 616 C CA . PRO A 1 76 ? -1.151 4.359 9.459 1.00 90.06 76 PRO A CA 1
ATOM 617 C C . PRO A 1 76 ? -0.573 5.591 8.757 1.00 90.06 76 PRO A C 1
ATOM 619 O O . PRO A 1 76 ? -0.865 5.857 7.590 1.00 90.06 76 PRO A O 1
ATOM 622 N N . THR A 1 77 ? 0.293 6.315 9.465 1.00 88.88 77 THR A N 1
ATOM 623 C CA . THR A 1 77 ? 0.989 7.479 8.913 1.00 88.88 77 THR A CA 1
ATOM 624 C C . THR A 1 77 ? 2.193 7.091 8.064 1.00 88.88 77 THR A C 1
ATOM 626 O O . THR A 1 77 ? 2.679 5.954 8.101 1.00 88.88 77 THR A O 1
ATOM 629 N N . ARG A 1 78 ? 2.755 8.060 7.336 1.00 83.06 78 ARG A N 1
ATOM 630 C CA . ARG A 1 78 ? 4.050 7.872 6.670 1.00 83.06 78 ARG A CA 1
ATOM 631 C C . ARG A 1 78 ? 5.128 7.411 7.659 1.00 83.06 78 ARG A C 1
ATOM 633 O O . ARG A 1 78 ? 5.833 6.440 7.379 1.00 83.06 78 ARG A O 1
ATOM 640 N N . SER A 1 79 ? 5.247 8.057 8.819 1.00 85.19 79 SER A N 1
ATOM 641 C CA . SER A 1 79 ? 6.233 7.670 9.835 1.00 85.19 79 SER A CA 1
ATOM 642 C C . SER A 1 79 ? 5.977 6.284 10.426 1.00 85.19 79 SER A C 1
ATOM 644 O O . SER A 1 79 ? 6.935 5.593 10.776 1.00 85.19 79 SER A O 1
ATOM 646 N N . PHE A 1 80 ? 4.720 5.837 10.509 1.00 88.62 80 PHE A N 1
ATOM 647 C CA . PHE A 1 80 ? 4.401 4.458 10.889 1.00 88.62 80 PHE A CA 1
ATOM 648 C C . PHE A 1 80 ? 5.029 3.453 9.912 1.00 88.62 80 PHE A C 1
ATOM 650 O O . PHE A 1 80 ? 5.754 2.551 10.343 1.00 88.62 80 PHE A O 1
ATOM 657 N N . PHE A 1 81 ? 4.823 3.642 8.605 1.00 83.38 81 PHE A N 1
ATOM 658 C CA . PHE A 1 81 ? 5.385 2.753 7.586 1.00 83.38 81 PHE A CA 1
ATOM 659 C C . PHE A 1 81 ? 6.911 2.799 7.552 1.00 83.38 81 PHE A C 1
ATOM 661 O O . PHE A 1 81 ? 7.548 1.752 7.618 1.00 83.38 81 PHE A O 1
ATOM 668 N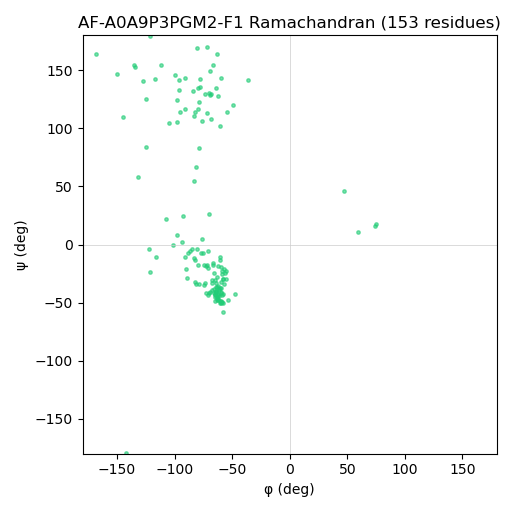 N . ILE A 1 82 ? 7.515 3.991 7.519 1.00 82.94 82 ILE A N 1
ATOM 669 C CA . ILE A 1 82 ? 8.980 4.127 7.467 1.00 82.94 82 ILE A CA 1
ATOM 670 C C . ILE A 1 82 ? 9.641 3.476 8.686 1.00 82.94 82 ILE A C 1
ATOM 672 O O . ILE A 1 82 ? 10.632 2.766 8.540 1.00 82.94 82 ILE A O 1
ATOM 676 N N . ARG A 1 83 ? 9.072 3.640 9.885 1.00 87.75 83 ARG A N 1
ATOM 677 C CA . ARG A 1 83 ? 9.584 2.989 11.100 1.00 87.75 83 ARG A CA 1
ATOM 678 C C . ARG A 1 83 ? 9.514 1.465 11.015 1.00 87.75 83 ARG A C 1
ATOM 680 O O . ARG A 1 83 ? 10.396 0.793 11.539 1.00 87.75 83 ARG A O 1
ATOM 687 N N . ARG A 1 84 ? 8.480 0.915 10.371 1.00 86.38 84 ARG A N 1
ATOM 688 C CA . ARG A 1 84 ? 8.350 -0.531 10.144 1.00 86.38 84 ARG A CA 1
ATOM 689 C C . ARG A 1 84 ? 9.368 -1.025 9.116 1.00 86.38 84 ARG A C 1
ATOM 691 O O . ARG A 1 84 ? 9.984 -2.052 9.367 1.00 86.38 84 ARG A O 1
ATOM 698 N N . LEU A 1 85 ? 9.563 -0.294 8.017 1.00 83.00 85 LEU A N 1
ATOM 699 C CA . LEU A 1 85 ? 10.515 -0.647 6.956 1.00 83.00 85 LEU A CA 1
ATOM 700 C C . LEU A 1 85 ? 11.963 -0.650 7.442 1.00 83.00 85 LEU A C 1
ATOM 702 O O . LEU A 1 85 ? 12.694 -1.583 7.137 1.00 83.00 85 LEU A O 1
ATOM 706 N N . ARG A 1 86 ? 12.339 0.317 8.283 1.00 85.50 86 ARG A N 1
ATOM 707 C CA . ARG A 1 86 ? 13.675 0.401 8.898 1.00 85.50 86 ARG A CA 1
ATOM 708 C C . ARG A 1 86 ? 14.058 -0.798 9.770 1.00 85.50 86 ARG A C 1
ATOM 710 O O . ARG A 1 86 ? 15.201 -0.898 10.184 1.00 85.50 86 ARG A O 1
ATOM 717 N N . ARG A 1 87 ? 13.114 -1.689 10.092 1.00 87.56 87 ARG A N 1
ATOM 718 C CA . ARG A 1 87 ? 13.422 -2.951 10.785 1.00 87.56 87 ARG A CA 1
ATOM 719 C C . ARG A 1 87 ? 13.969 -4.029 9.852 1.00 87.56 87 ARG A C 1
ATOM 721 O O . ARG A 1 87 ? 14.493 -5.016 10.343 1.00 87.56 87 ARG A O 1
ATOM 728 N N . PHE A 1 88 ? 13.773 -3.868 8.548 1.00 84.56 88 PHE A N 1
ATOM 729 C CA . PHE A 1 88 ? 14.106 -4.867 7.534 1.00 84.56 88 PHE A CA 1
ATOM 730 C C . PHE A 1 88 ? 15.096 -4.338 6.496 1.00 84.56 88 PHE A C 1
ATOM 732 O O . PHE A 1 88 ? 15.780 -5.129 5.861 1.00 84.56 88 PHE A O 1
ATOM 739 N N . PHE A 1 89 ? 15.159 -3.017 6.314 1.00 81.75 89 PHE A N 1
ATOM 740 C CA . PHE A 1 89 ? 15.986 -2.372 5.304 1.00 81.75 89 PHE A CA 1
ATOM 741 C C . PHE A 1 89 ? 16.736 -1.170 5.879 1.00 81.75 89 PHE A C 1
ATOM 743 O O . PHE A 1 89 ? 16.256 -0.517 6.812 1.00 81.75 89 PHE A O 1
ATOM 750 N N . ASP A 1 90 ? 17.862 -0.837 5.254 1.00 81.75 90 ASP A N 1
ATOM 751 C CA . ASP A 1 90 ? 18.643 0.355 5.572 1.00 81.75 90 ASP A CA 1
ATOM 752 C C . ASP A 1 90 ? 17.877 1.657 5.318 1.00 81.75 90 ASP A C 1
ATOM 754 O O . ASP A 1 90 ? 16.881 1.719 4.592 1.00 81.75 90 ASP A O 1
ATOM 758 N N . VAL A 1 91 ? 18.386 2.750 5.893 1.00 77.25 91 VAL A N 1
ATOM 759 C CA . VAL A 1 91 ? 17.781 4.089 5.799 1.00 77.25 91 VAL A CA 1
ATOM 760 C C . VAL A 1 91 ? 17.634 4.601 4.358 1.00 77.25 91 VAL A C 1
ATOM 762 O O . VAL A 1 91 ? 16.780 5.451 4.096 1.00 77.25 91 VAL A O 1
ATOM 765 N N . SER A 1 92 ? 18.429 4.070 3.425 1.00 74.00 92 SER A N 1
ATOM 766 C CA . SER A 1 92 ? 18.383 4.370 1.990 1.00 74.00 92 SER A CA 1
ATOM 767 C C . SER A 1 92 ? 17.153 3.780 1.285 1.00 74.00 92 SER A C 1
ATOM 769 O O . SER A 1 92 ? 16.780 4.231 0.197 1.00 74.00 92 SER A O 1
ATOM 771 N N . ILE A 1 93 ? 16.478 2.804 1.901 1.00 68.31 93 ILE A N 1
ATOM 772 C CA . ILE A 1 93 ? 15.277 2.169 1.366 1.00 68.31 93 ILE A CA 1
ATOM 773 C C . ILE A 1 93 ? 14.040 2.811 1.992 1.00 68.31 93 ILE A C 1
ATOM 775 O O . ILE A 1 93 ? 13.659 2.578 3.139 1.00 68.31 93 ILE A O 1
ATOM 779 N N . ALA A 1 94 ? 13.370 3.627 1.187 1.00 72.44 94 ALA A N 1
ATOM 780 C CA . ALA A 1 94 ? 12.061 4.179 1.494 1.00 72.44 94 ALA A CA 1
ATOM 781 C C . ALA A 1 94 ? 11.074 3.766 0.403 1.00 72.44 94 ALA A C 1
ATOM 783 O O . ALA A 1 94 ? 11.419 3.106 -0.575 1.00 72.44 94 ALA A O 1
ATOM 784 N N . GLY A 1 95 ? 9.817 4.175 0.523 1.00 66.62 95 GLY A N 1
ATOM 785 C CA . GLY A 1 95 ? 8.829 3.698 -0.434 1.00 66.62 95 GLY A CA 1
ATOM 786 C C . GLY A 1 95 ? 8.959 4.265 -1.865 1.00 66.62 95 GLY A C 1
ATOM 787 O O . GLY A 1 95 ? 8.275 3.780 -2.758 1.00 66.62 95 GLY A O 1
ATOM 788 N N . GLN A 1 96 ? 9.859 5.225 -2.130 1.00 71.19 96 GLN A N 1
ATOM 789 C CA . GLN A 1 96 ? 10.306 5.520 -3.507 1.00 71.19 96 GLN A CA 1
ATOM 790 C C . GLN A 1 96 ? 11.173 4.384 -4.067 1.00 71.19 96 GLN A C 1
ATOM 792 O O . GLN A 1 96 ? 10.961 3.963 -5.200 1.00 71.19 96 GLN A O 1
ATOM 797 N N . SER A 1 97 ? 12.076 3.835 -3.253 1.00 72.19 97 SER A N 1
ATOM 798 C CA . SER A 1 97 ? 12.910 2.680 -3.599 1.00 72.19 97 SER A CA 1
ATOM 799 C C . SER A 1 97 ? 12.052 1.446 -3.898 1.00 72.19 97 SER A C 1
ATOM 801 O O . SER A 1 97 ? 12.319 0.741 -4.861 1.00 72.19 97 SER A O 1
ATOM 803 N N . MET A 1 98 ? 10.956 1.233 -3.157 1.00 75.62 98 MET A N 1
ATOM 804 C CA . MET A 1 98 ? 10.005 0.145 -3.446 1.00 75.62 98 MET A CA 1
ATOM 805 C C . MET A 1 98 ? 9.292 0.306 -4.793 1.00 75.62 98 MET A C 1
ATOM 807 O O . MET A 1 98 ? 9.122 -0.670 -5.516 1.00 75.62 98 MET A O 1
ATOM 811 N N . ARG A 1 99 ? 8.885 1.531 -5.156 1.00 75.56 99 ARG A N 1
ATOM 812 C CA . ARG A 1 99 ? 8.272 1.789 -6.472 1.00 75.56 99 ARG A CA 1
ATOM 813 C C . ARG A 1 99 ? 9.273 1.604 -7.604 1.00 75.56 99 ARG A C 1
ATOM 815 O O . ARG A 1 99 ? 8.895 1.065 -8.635 1.00 75.56 99 ARG A O 1
ATOM 822 N N . ALA A 1 100 ? 10.517 2.033 -7.399 1.00 76.31 100 ALA A N 1
ATOM 823 C CA . ALA A 1 100 ? 11.601 1.794 -8.343 1.00 76.31 100 ALA A CA 1
ATOM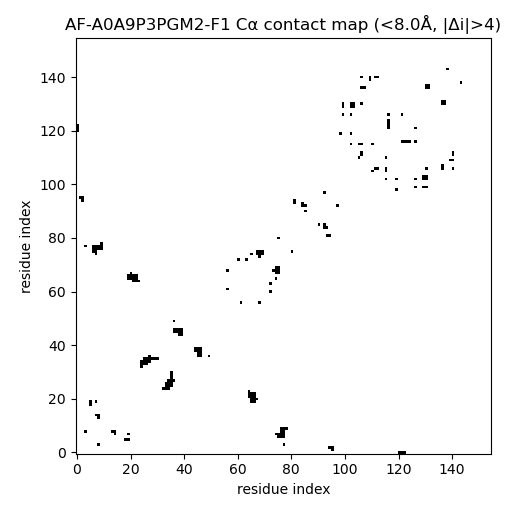 824 C C . ALA A 1 100 ? 11.827 0.288 -8.540 1.00 76.31 100 ALA A C 1
ATOM 826 O O . ALA A 1 100 ? 11.768 -0.178 -9.669 1.00 76.31 100 ALA A O 1
ATOM 827 N N . GLY A 1 101 ? 11.963 -0.475 -7.450 1.00 78.88 101 GLY A N 1
ATOM 828 C CA . GLY A 1 101 ? 12.140 -1.928 -7.506 1.00 78.88 101 GLY A CA 1
ATOM 829 C C . GLY A 1 101 ? 10.982 -2.653 -8.196 1.00 78.88 101 GLY A C 1
ATOM 830 O O . GLY A 1 101 ? 11.221 -3.518 -9.025 1.00 78.88 101 GLY A O 1
ATOM 831 N N . GLY A 1 102 ? 9.731 -2.258 -7.933 1.00 79.94 102 GLY A N 1
ATOM 832 C CA . GLY A 1 102 ? 8.572 -2.814 -8.641 1.00 79.94 102 GLY A CA 1
ATOM 833 C C . GLY A 1 102 ? 8.563 -2.495 -10.142 1.00 79.94 102 GLY A C 1
ATOM 834 O O . GLY A 1 102 ? 8.184 -3.345 -10.940 1.00 79.94 102 GLY A O 1
ATOM 835 N N . ALA A 1 103 ? 9.010 -1.296 -10.535 1.00 79.38 103 ALA A N 1
ATOM 836 C CA . ALA A 1 103 ? 9.179 -0.926 -11.943 1.00 79.38 103 ALA A CA 1
ATOM 837 C C . ALA A 1 103 ? 10.228 -1.807 -12.629 1.00 79.38 103 ALA A C 1
ATOM 839 O O . ALA A 1 103 ? 9.983 -2.326 -13.714 1.00 79.38 103 ALA A O 1
ATOM 840 N N . THR A 1 104 ? 11.379 -1.972 -11.973 1.00 78.50 104 THR A N 1
ATOM 841 C CA . THR A 1 104 ? 12.499 -2.781 -12.456 1.00 78.50 104 THR A CA 1
ATOM 842 C C . THR A 1 104 ? 12.104 -4.246 -12.575 1.00 78.50 104 THR A C 1
ATOM 844 O O . THR A 1 104 ? 12.310 -4.822 -13.631 1.00 78.50 104 THR A O 1
ATOM 847 N N . PHE A 1 105 ? 11.444 -4.814 -11.564 1.00 80.56 105 PHE A N 1
ATOM 848 C CA . PHE A 1 105 ? 10.961 -6.196 -11.604 1.00 80.56 105 PHE A CA 1
ATOM 849 C C . PHE A 1 105 ? 9.992 -6.441 -12.768 1.00 80.56 105 PHE A C 1
ATOM 851 O O . PHE A 1 105 ? 10.098 -7.443 -13.468 1.00 80.56 105 PHE A O 1
ATOM 858 N N . LEU A 1 106 ? 9.052 -5.519 -13.012 1.00 80.25 106 LEU A N 1
ATOM 859 C CA . LEU A 1 106 ? 8.139 -5.648 -14.150 1.00 80.25 106 LEU A CA 1
ATOM 860 C C . LEU A 1 106 ? 8.880 -5.544 -15.491 1.00 80.25 106 LEU A C 1
ATOM 862 O O . LEU A 1 106 ? 8.556 -6.285 -16.412 1.00 80.25 106 LEU A O 1
ATOM 866 N N . ALA A 1 107 ? 9.879 -4.665 -15.593 1.00 80.31 107 ALA A N 1
ATOM 867 C CA . ALA A 1 107 ? 10.726 -4.561 -16.778 1.00 80.31 107 ALA A CA 1
ATOM 868 C C . ALA A 1 107 ? 11.560 -5.833 -17.017 1.00 80.31 107 ALA A C 1
ATOM 870 O O . ALA A 1 107 ? 11.630 -6.304 -18.146 1.00 80.31 107 ALA A O 1
ATOM 871 N N . GLU A 1 108 ? 12.145 -6.414 -15.965 1.00 76.62 108 GLU A N 1
ATOM 872 C CA . GLU A 1 108 ? 12.868 -7.697 -16.005 1.00 76.62 108 GLU A CA 1
ATOM 873 C C . GLU A 1 108 ? 11.972 -8.850 -16.455 1.00 76.62 108 GLU A C 1
ATOM 875 O O . GLU A 1 108 ? 12.405 -9.709 -17.216 1.00 76.62 108 GLU A O 1
ATOM 880 N N . ALA A 1 109 ? 10.707 -8.838 -16.037 1.00 79.12 109 ALA A N 1
ATOM 881 C CA . ALA A 1 109 ? 9.703 -9.806 -16.464 1.00 79.12 109 ALA A CA 1
ATOM 882 C C . ALA A 1 109 ? 9.164 -9.556 -17.891 1.0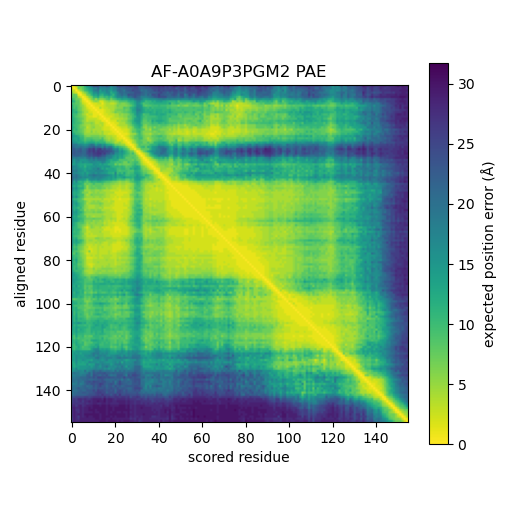0 79.12 109 ALA A C 1
ATOM 884 O O . ALA A 1 109 ? 8.231 -10.238 -18.309 1.00 79.12 109 ALA A O 1
ATOM 885 N N . GLY A 1 110 ? 9.699 -8.573 -18.627 1.00 78.88 110 GLY A N 1
ATOM 886 C CA . GLY A 1 110 ? 9.292 -8.258 -20.000 1.00 78.88 110 GLY A CA 1
ATOM 887 C C . GLY A 1 110 ? 7.946 -7.535 -20.115 1.00 78.88 110 GLY A C 1
ATOM 888 O O . GLY A 1 110 ? 7.345 -7.515 -21.186 1.00 78.88 110 GLY A O 1
ATOM 889 N N . ALA A 1 111 ? 7.433 -6.943 -19.031 1.00 80.12 111 ALA A N 1
ATOM 890 C CA . ALA A 1 111 ? 6.179 -6.201 -19.085 1.00 80.12 111 ALA A CA 1
ATOM 891 C C . ALA A 1 111 ? 6.316 -4.976 -20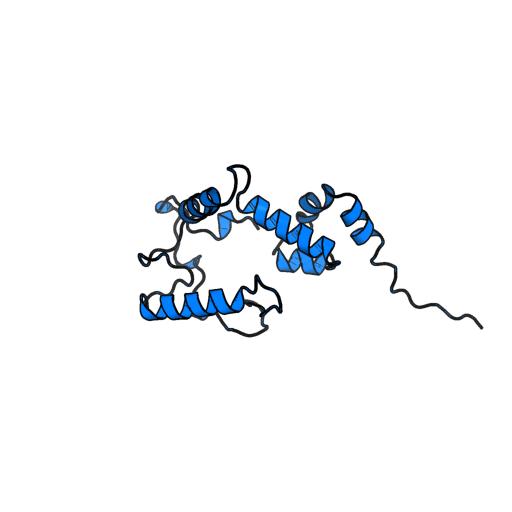.011 1.00 80.12 111 ALA A C 1
ATOM 893 O O . ALA A 1 111 ? 7.273 -4.208 -19.872 1.00 80.12 111 ALA A O 1
ATOM 894 N N . PRO A 1 112 ? 5.347 -4.715 -20.906 1.00 79.25 112 PRO A N 1
ATOM 895 C CA . PRO A 1 112 ? 5.456 -3.593 -21.823 1.00 79.25 112 PRO A CA 1
ATOM 896 C C . PRO A 1 112 ? 5.339 -2.247 -21.075 1.00 79.25 112 PRO A C 1
ATOM 898 O O . PRO A 1 112 ? 4.605 -2.154 -20.078 1.00 79.25 112 PRO A O 1
ATOM 901 N N . PRO A 1 113 ? 5.994 -1.172 -21.559 1.00 79.06 113 PRO A N 1
ATOM 902 C CA . PRO A 1 113 ? 5.998 0.153 -20.925 1.00 79.06 113 PRO A CA 1
ATOM 903 C C . PRO A 1 113 ? 4.613 0.679 -20.494 1.00 79.06 113 PRO A C 1
ATOM 905 O O . PRO A 1 113 ? 4.493 1.140 -19.353 1.00 79.06 113 PRO A O 1
ATOM 908 N N . PRO A 1 114 ? 3.529 0.546 -21.292 1.00 79.38 114 PRO A N 1
ATOM 909 C CA . PRO A 1 114 ? 2.195 0.987 -20.877 1.00 79.38 114 PRO A CA 1
ATOM 910 C C . PRO A 1 114 ? 1.648 0.216 -19.666 1.00 79.38 114 PRO A C 1
ATOM 912 O O . PRO A 1 114 ? 0.951 0.791 -18.824 1.00 79.38 114 PRO A O 1
ATOM 915 N N . LEU A 1 115 ? 1.985 -1.074 -19.533 1.00 77.88 115 LEU A N 1
ATOM 916 C CA . LEU A 1 115 ? 1.570 -1.906 -18.402 1.00 77.88 115 LEU A CA 1
ATOM 917 C C . LEU A 1 115 ? 2.327 -1.527 -17.128 1.00 77.88 115 LEU A C 1
ATOM 919 O O . LEU A 1 115 ? 1.715 -1.415 -16.061 1.00 77.88 115 LEU A O 1
ATOM 923 N N . ILE A 1 116 ? 3.634 -1.272 -17.236 1.00 78.94 116 ILE A N 1
ATOM 924 C CA . ILE A 1 116 ? 4.444 -0.761 -16.123 1.00 78.94 116 ILE A CA 1
ATOM 925 C C . ILE A 1 116 ? 3.909 0.614 -15.701 1.00 78.94 116 ILE A C 1
ATOM 927 O O . ILE A 1 116 ? 3.684 0.856 -14.511 1.00 78.94 116 ILE A O 1
ATOM 931 N N . GLN A 1 117 ? 3.592 1.478 -16.672 1.00 77.50 117 GLN A N 1
ATOM 932 C CA . GLN A 1 117 ? 3.032 2.803 -16.430 1.00 77.50 117 GLN A CA 1
ATOM 933 C C . GLN A 1 117 ? 1.700 2.763 -15.683 1.00 77.50 117 GLN A C 1
ATOM 935 O O . GLN A 1 117 ? 1.531 3.446 -14.663 1.00 77.50 117 GLN A O 1
ATOM 940 N N . ALA A 1 118 ? 0.769 1.938 -16.161 1.00 75.38 118 ALA A N 1
ATOM 941 C CA . ALA A 1 118 ? -0.533 1.740 -15.541 1.00 75.38 118 ALA A CA 1
ATOM 942 C C . ALA A 1 118 ? -0.404 1.152 -14.128 1.00 75.38 118 ALA A C 1
ATOM 944 O O . ALA A 1 118 ? -1.057 1.634 -13.199 1.00 75.38 118 ALA A O 1
ATOM 945 N N . SER A 1 119 ? 0.481 0.170 -13.942 1.00 75.06 119 SER A N 1
ATOM 946 C CA . SER A 1 119 ? 0.721 -0.481 -12.646 1.00 75.06 119 SER A CA 1
ATOM 947 C C . SER A 1 119 ? 1.305 0.491 -11.621 1.00 75.06 119 SER A C 1
ATOM 949 O O . SER A 1 119 ? 0.842 0.565 -10.481 1.00 75.06 119 SER A O 1
ATOM 951 N N . GLY A 1 120 ? 2.277 1.306 -12.034 1.00 72.81 120 GLY A N 1
ATOM 952 C CA . GLY A 1 120 ? 2.878 2.344 -11.202 1.00 72.81 120 GLY A CA 1
ATOM 953 C C . GLY A 1 120 ? 2.020 3.601 -11.050 1.00 72.81 120 GLY A C 1
ATOM 954 O O . GLY A 1 120 ? 2.377 4.471 -10.248 1.00 72.81 120 GLY A O 1
ATOM 955 N N . ARG A 1 121 ? 0.899 3.716 -11.781 1.00 72.44 121 ARG A N 1
ATOM 956 C CA . ARG A 1 121 ? 0.054 4.921 -11.888 1.00 72.44 121 ARG A CA 1
ATOM 957 C C . ARG A 1 121 ? 0.884 6.186 -12.137 1.00 72.44 121 ARG A C 1
ATOM 959 O O . ARG A 1 121 ? 0.723 7.204 -11.449 1.00 72.44 121 ARG A O 1
ATOM 966 N N . TRP A 1 122 ? 1.836 6.114 -13.064 1.00 72.56 122 TRP A N 1
ATOM 967 C CA . TRP A 1 122 ? 2.604 7.290 -13.467 1.00 72.56 122 TRP A CA 1
ATOM 968 C C . TRP A 1 122 ? 1.843 8.078 -14.535 1.00 72.56 122 TRP A C 1
ATOM 970 O O . TRP A 1 122 ? 1.338 7.519 -15.503 1.00 72.56 122 TRP A O 1
ATOM 980 N N . ALA A 1 123 ? 1.756 9.395 -14.334 1.00 63.66 123 ALA A N 1
ATOM 981 C CA . ALA A 1 123 ? 1.088 10.306 -15.264 1.00 63.66 123 ALA A CA 1
ATOM 982 C C . ALA A 1 123 ? 1.898 10.528 -16.554 1.00 63.66 123 ALA A C 1
ATOM 984 O O . ALA A 1 123 ? 1.351 10.962 -17.557 1.00 63.66 123 ALA A O 1
ATOM 985 N N . SER A 1 124 ? 3.194 10.216 -16.524 1.00 68.56 124 SER A N 1
ATOM 986 C CA . SER A 1 124 ? 4.097 10.259 -17.670 1.00 68.56 124 SER A CA 1
ATOM 987 C C . SER A 1 124 ? 5.082 9.096 -17.600 1.00 68.56 124 SER A C 1
ATOM 989 O O . SER A 1 124 ? 5.090 8.330 -16.631 1.00 68.56 124 SER A O 1
ATOM 991 N N . GLU A 1 125 ? 5.982 9.015 -18.573 1.00 63.84 125 GLU A N 1
ATOM 992 C CA . GLU A 1 125 ? 7.072 8.039 -18.628 1.00 63.84 125 GLU A CA 1
ATOM 993 C C . GLU A 1 125 ? 8.182 8.257 -17.577 1.00 63.84 125 GLU A C 1
ATOM 995 O O . GLU A 1 125 ? 9.337 7.868 -17.745 1.00 63.84 125 GLU A O 1
ATOM 1000 N N . THR A 1 126 ? 7.858 8.884 -16.445 1.00 64.12 126 THR A N 1
ATOM 1001 C CA . THR A 1 126 ? 8.816 9.196 -15.374 1.00 64.12 126 THR A CA 1
ATOM 1002 C C . THR A 1 126 ? 9.490 7.945 -14.803 1.00 64.12 126 THR A C 1
ATOM 1004 O O . THR A 1 126 ? 10.546 8.040 -14.180 1.00 64.12 126 THR A O 1
ATOM 1007 N N . PHE A 1 127 ? 8.901 6.766 -15.012 1.00 65.62 127 PHE A N 1
ATOM 1008 C CA . PHE A 1 127 ? 9.459 5.493 -14.573 1.00 65.62 127 PHE A CA 1
ATOM 1009 C C . PHE A 1 127 ? 10.689 5.049 -15.359 1.00 65.62 127 PHE A C 1
ATOM 1011 O O . PHE A 1 127 ? 11.500 4.300 -14.814 1.00 65.62 127 PHE A O 1
ATOM 1018 N N . HIS A 1 128 ? 10.895 5.577 -16.571 1.00 64.25 128 HIS A N 1
ATOM 1019 C CA . HIS A 1 128 ? 12.122 5.354 -17.327 1.00 64.25 128 HIS A CA 1
ATOM 1020 C C . HIS A 1 128 ? 13.364 5.752 -16.521 1.00 64.25 128 HIS A C 1
ATOM 1022 O O . HIS A 1 128 ? 14.397 5.114 -16.661 1.00 64.25 128 HIS A O 1
ATOM 1028 N N . ILE A 1 129 ? 13.281 6.724 -15.602 1.00 65.06 129 ILE A N 1
ATOM 1029 C CA . ILE A 1 129 ? 14.404 7.103 -14.723 1.00 65.06 129 ILE A CA 1
ATOM 1030 C C . ILE A 1 129 ? 14.875 5.927 -13.848 1.00 65.06 129 ILE A C 1
ATOM 1032 O O . ILE A 1 129 ? 16.063 5.825 -13.545 1.00 65.06 129 ILE A O 1
ATOM 1036 N N . TYR A 1 130 ? 13.967 5.035 -13.449 1.00 63.19 130 TYR A N 1
ATOM 1037 C CA . TYR A 1 130 ? 14.301 3.874 -12.622 1.00 63.19 130 TYR A CA 1
ATOM 1038 C C . TYR A 1 130 ? 14.867 2.719 -13.451 1.00 63.19 130 TYR A C 1
ATOM 1040 O O . TYR A 1 130 ? 15.782 2.042 -12.994 1.00 63.19 130 TYR A O 1
ATOM 1048 N N . ILE A 1 131 ? 14.386 2.549 -14.683 1.00 62.03 131 ILE A N 1
ATOM 1049 C CA . ILE A 1 131 ? 14.842 1.494 -15.599 1.00 62.03 131 ILE A CA 1
ATOM 1050 C C . ILE A 1 131 ? 16.181 1.867 -16.256 1.00 62.03 131 ILE A C 1
ATOM 1052 O O . ILE A 1 131 ? 17.052 1.020 -16.412 1.00 62.03 131 ILE A O 1
ATOM 1056 N N . ARG A 1 132 ? 16.415 3.156 -16.540 1.00 57.19 132 ARG A N 1
ATOM 1057 C CA . ARG A 1 132 ? 17.661 3.681 -17.136 1.00 57.19 132 ARG A CA 1
ATOM 1058 C C . ARG A 1 132 ? 18.924 3.369 -16.338 1.00 57.19 132 ARG A C 1
ATOM 1060 O O . ARG A 1 132 ? 20.007 3.392 -16.908 1.00 57.19 132 ARG A O 1
ATOM 1067 N N . LYS A 1 133 ? 18.810 3.069 -15.041 1.00 57.81 133 LYS A N 1
ATOM 1068 C CA . LYS A 1 133 ? 19.952 2.639 -14.218 1.00 57.81 133 LYS A CA 1
ATOM 1069 C C . LYS A 1 133 ? 20.390 1.195 -14.487 1.00 57.81 133 LYS A C 1
ATOM 1071 O O . LYS A 1 133 ? 21.429 0.792 -13.979 1.00 57.81 133 LYS A O 1
ATOM 1076 N N . HIS A 1 134 ? 19.631 0.448 -15.288 1.00 55.62 134 HIS A N 1
ATOM 1077 C CA . HIS A 1 134 ? 19.932 -0.917 -15.697 1.00 55.62 134 HIS A CA 1
ATOM 1078 C C . HIS A 1 134 ? 19.924 -0.996 -17.241 1.00 55.62 134 HIS A C 1
ATOM 1080 O O . HIS A 1 134 ? 18.899 -1.320 -17.843 1.00 55.62 134 HIS A O 1
ATOM 1086 N N . PRO A 1 135 ? 21.037 -0.652 -17.920 1.00 58.12 135 PRO A N 1
ATOM 1087 C CA . PRO A 1 135 ? 21.074 -0.440 -19.375 1.00 58.12 135 PRO A CA 1
ATOM 1088 C C . PRO A 1 135 ? 20.617 -1.655 -20.199 1.00 58.12 135 PRO A C 1
ATOM 1090 O O . PRO A 1 135 ? 19.999 -1.486 -21.246 1.00 58.12 135 PRO A O 1
ATOM 1093 N N . VAL A 1 136 ? 20.811 -2.870 -19.678 1.00 61.16 136 VAL A N 1
ATOM 1094 C CA . VAL A 1 136 ? 20.333 -4.119 -20.296 1.00 61.16 136 VAL A CA 1
ATOM 1095 C C . VAL A 1 136 ? 18.801 -4.181 -20.377 1.00 61.16 136 VAL A C 1
ATOM 1097 O O . VAL A 1 136 ? 18.254 -4.636 -21.376 1.00 61.16 136 VAL A O 1
ATOM 1100 N N . LEU A 1 137 ? 18.092 -3.667 -19.366 1.00 57.12 137 LEU A N 1
ATOM 1101 C CA . LEU A 1 137 ? 16.625 -3.666 -19.354 1.00 57.12 137 LEU A CA 1
ATOM 1102 C C . LEU A 1 137 ? 16.050 -2.625 -20.305 1.00 57.12 137 LEU A C 1
ATOM 1104 O O . LEU A 1 137 ? 15.032 -2.874 -20.939 1.00 57.12 137 LEU A O 1
ATOM 1108 N N . MET A 1 138 ? 16.719 -1.477 -20.450 1.00 58.09 138 MET A N 1
ATOM 1109 C CA . MET A 1 138 ? 16.338 -0.498 -21.471 1.00 58.09 138 MET A CA 1
ATOM 1110 C C . MET A 1 138 ? 16.522 -1.070 -22.875 1.00 58.09 138 MET A C 1
ATOM 1112 O O . MET A 1 138 ? 15.655 -0.873 -23.713 1.00 58.09 138 MET A O 1
ATOM 1116 N N . GLN A 1 139 ? 17.607 -1.804 -23.127 1.00 59.41 139 GLN A N 1
ATOM 1117 C CA . GLN A 1 139 ? 17.835 -2.461 -24.413 1.00 59.41 139 GLN A CA 1
ATOM 1118 C C . GLN A 1 139 ? 16.744 -3.507 -24.703 1.00 59.41 139 GLN A C 1
ATOM 1120 O O . GLN A 1 139 ? 16.140 -3.483 -25.769 1.00 59.41 139 GLN A O 1
ATOM 1125 N N . ALA A 1 140 ? 16.402 -4.360 -23.737 1.00 61.16 140 ALA A N 1
ATOM 1126 C CA . ALA A 1 140 ? 15.308 -5.320 -23.899 1.00 61.16 140 ALA A CA 1
ATOM 1127 C C . ALA A 1 140 ? 13.946 -4.639 -24.145 1.00 61.16 140 ALA A C 1
ATOM 1129 O O . ALA A 1 140 ? 13.175 -5.093 -24.982 1.00 61.16 140 ALA A O 1
ATOM 1130 N N . LEU A 1 141 ? 13.661 -3.522 -23.470 1.00 59.41 141 LEU A N 1
ATOM 1131 C CA . LEU A 1 141 ? 12.409 -2.777 -23.648 1.00 59.41 141 LEU A CA 1
ATOM 1132 C C . LEU A 1 141 ? 12.336 -1.990 -24.962 1.00 59.41 141 LEU A C 1
ATOM 1134 O O . LEU A 1 141 ? 11.245 -1.820 -25.495 1.00 59.41 141 LEU A O 1
ATOM 1138 N N . LEU A 1 142 ? 13.468 -1.483 -25.458 1.00 61.09 142 LEU A N 1
ATOM 1139 C CA . LEU A 1 142 ? 13.534 -0.696 -26.692 1.00 61.09 142 LEU A CA 1
ATOM 1140 C C . LEU A 1 142 ? 13.581 -1.573 -27.946 1.00 61.09 142 LEU A C 1
ATOM 1142 O O . LEU A 1 142 ? 13.068 -1.153 -28.972 1.00 61.09 142 LEU A O 1
ATOM 1146 N N . PHE A 1 143 ? 14.185 -2.762 -27.864 1.00 62.06 143 PHE A N 1
ATOM 1147 C CA . PHE A 1 143 ? 14.435 -3.623 -29.026 1.00 62.06 143 PHE A CA 1
ATOM 1148 C C . PHE A 1 143 ? 13.694 -4.969 -28.979 1.00 62.06 143 PHE A C 1
ATOM 1150 O O . PHE A 1 143 ? 13.657 -5.677 -29.977 1.00 62.06 143 PHE A O 1
ATOM 1157 N N . GLY A 1 144 ? 13.094 -5.345 -27.844 1.00 53.12 144 GLY A N 1
ATOM 1158 C CA . GLY A 1 144 ? 12.300 -6.574 -27.718 1.00 53.12 144 GLY A CA 1
ATOM 1159 C C . GLY A 1 144 ? 10.850 -6.445 -28.199 1.00 53.12 144 GLY A C 1
ATOM 1160 O O . GLY A 1 144 ? 10.171 -7.457 -28.326 1.00 53.12 144 GLY A O 1
ATOM 1161 N N . GLY A 1 145 ? 10.371 -5.222 -28.462 1.00 50.16 145 GLY A N 1
ATOM 1162 C CA . GLY A 1 145 ? 9.009 -4.956 -28.947 1.00 50.16 145 GLY A CA 1
ATOM 1163 C C . GLY A 1 145 ? 8.812 -5.123 -30.459 1.00 50.16 145 GLY A C 1
ATOM 1164 O O .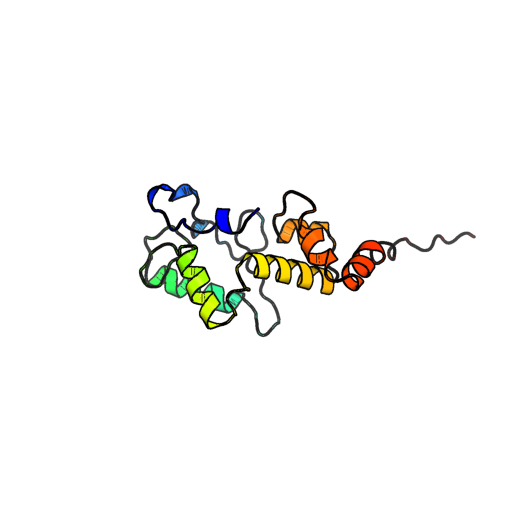 GLY A 1 145 ? 7.671 -5.192 -30.900 1.00 50.16 145 GLY A O 1
ATOM 1165 N N . ASP A 1 146 ? 9.896 -5.221 -31.235 1.00 45.59 146 ASP A N 1
ATOM 1166 C CA . ASP A 1 146 ? 9.848 -5.321 -32.704 1.00 45.59 146 ASP A CA 1
ATOM 1167 C C . ASP A 1 146 ? 9.849 -6.774 -33.221 1.00 45.59 146 ASP A C 1
ATOM 1169 O O . ASP A 1 146 ? 9.839 -7.008 -34.427 1.00 45.59 146 ASP A O 1
ATOM 1173 N N . ALA A 1 147 ? 9.845 -7.773 -32.332 1.00 44.72 147 ALA A N 1
ATOM 1174 C CA . ALA A 1 147 ? 9.916 -9.185 -32.722 1.00 44.72 147 ALA A CA 1
ATOM 1175 C C . ALA A 1 147 ? 8.574 -9.800 -33.183 1.00 44.72 147 ALA A C 1
ATOM 1177 O O . ALA A 1 147 ? 8.572 -10.945 -33.625 1.00 44.72 147 ALA A O 1
ATOM 1178 N N . ASP A 1 148 ? 7.465 -9.050 -33.127 1.00 44.59 148 ASP A N 1
ATOM 1179 C CA . ASP A 1 148 ? 6.119 -9.510 -33.521 1.00 44.59 148 ASP A CA 1
ATOM 1180 C C . ASP A 1 148 ? 5.612 -8.891 -34.848 1.00 44.59 148 ASP A C 1
ATOM 1182 O O . ASP A 1 148 ? 4.408 -8.867 -35.111 1.00 44.59 148 ASP A O 1
ATOM 1186 N N . GLN A 1 149 ? 6.497 -8.407 -35.730 1.00 38.47 149 GLN A N 1
ATOM 1187 C CA . GLN A 1 149 ? 6.118 -8.181 -37.133 1.00 38.47 149 GLN A CA 1
ATOM 1188 C C . GLN A 1 149 ? 6.222 -9.493 -37.925 1.00 38.47 149 GLN A C 1
ATOM 1190 O O . GLN A 1 149 ? 7.311 -10.016 -38.156 1.00 38.47 149 GLN A O 1
ATOM 1195 N N . GLU A 1 150 ? 5.052 -10.012 -38.313 1.00 38.28 150 GLU A N 1
ATOM 1196 C CA . GLU A 1 150 ? 4.836 -11.155 -39.207 1.00 38.28 150 GLU A CA 1
ATOM 1197 C C . GLU A 1 150 ? 5.854 -11.242 -40.362 1.00 38.28 150 GLU A C 1
ATOM 1199 O O . GLU A 1 150 ? 6.165 -10.230 -40.999 1.00 38.28 150 GLU A O 1
ATOM 1204 N N . PRO A 1 151 ? 6.310 -12.454 -40.733 1.00 38.72 151 PRO A N 1
ATOM 1205 C CA . PRO A 1 151 ? 7.048 -12.636 -41.969 1.00 38.72 151 PRO A CA 1
ATOM 1206 C C . PRO A 1 151 ? 6.108 -12.410 -43.162 1.00 38.72 151 PRO A C 1
ATOM 1208 O O . PRO A 1 151 ? 5.255 -13.241 -43.479 1.00 38.72 151 PRO A O 1
ATOM 1211 N N . HIS A 1 152 ? 6.292 -11.287 -43.856 1.00 37.25 152 HIS A N 1
ATOM 1212 C CA . HIS A 1 152 ? 5.748 -11.072 -45.192 1.00 37.25 152 HIS A CA 1
ATOM 1213 C C . HIS A 1 152 ? 6.322 -12.125 -46.153 1.00 37.25 152 HIS A C 1
ATOM 1215 O O . HIS A 1 152 ? 7.459 -12.020 -46.614 1.00 37.25 152 HIS A O 1
ATOM 1221 N N . TYR A 1 153 ? 5.524 -13.144 -46.467 1.00 40.91 153 TYR A N 1
ATOM 1222 C CA . TYR A 1 153 ? 5.774 -14.033 -47.595 1.00 40.91 153 TYR A CA 1
ATOM 1223 C C . TYR A 1 153 ? 5.505 -13.271 -48.897 1.00 40.91 153 TYR A C 1
ATOM 1225 O O . TYR A 1 153 ? 4.362 -12.929 -49.199 1.00 40.91 153 TYR A O 1
ATOM 1233 N N . HIS A 1 154 ? 6.555 -13.021 -49.678 1.00 39.66 154 HIS A N 1
ATOM 1234 C CA . HIS A 1 154 ? 6.424 -12.674 -51.090 1.00 39.66 154 HIS A CA 1
ATOM 1235 C C . HIS A 1 154 ? 6.642 -13.934 -51.936 1.00 39.66 154 HIS A C 1
ATOM 1237 O O . HIS A 1 154 ? 7.649 -14.625 -51.777 1.00 39.66 154 HIS A O 1
ATOM 1243 N N . HIS A 1 155 ? 5.637 -14.221 -52.768 1.00 45.00 155 HIS A N 1
ATOM 1244 C CA . HIS A 1 155 ? 5.631 -15.221 -53.836 1.00 45.00 155 HIS A CA 1
ATOM 1245 C C . HIS A 1 155 ? 6.611 -14.879 -54.960 1.00 45.00 155 HIS A C 1
ATOM 1247 O O . HIS A 1 155 ? 6.788 -13.668 -55.230 1.00 45.00 155 HIS A O 1
#

Secondary structure (DSSP, 8-state):
--GGGTSBPSSGGG--GGGSPBGGG--SSS-TTS------SSTT-HHHHHHHHHHHHHHH-TT--BS---TTSPPPBHHHHHHHHTTTS-TT--HHHHHHHHHHHHHHTT--HHHHHHHHT-SSGGGHHHHTTSHHHHHHHHHSTTTTS------

Radius of gyration: 19.5 Å; Cα contacts (8 Å, |Δi|>4): 120; chains: 1; bounding box: 38×39×71 Å